Protein AF-A0A3R8RU30-F1 (afdb_monomer)

Sequence (161 aa):
MGALPSLAQQGRDREASTALEEALNELEADPVGEAPGRFGFDAAELALHQAEADLALGRNEQARSRAEVSAAACTIGTPGWAAATLALALAEASTQPSDAAQRGLDVLDRVPPSRLRSTARARLGRLDVLLAARPADHVADLRERLRVLPPPVDTHGVAST

Mean predicted aligned error: 10.09 Å

Foldseek 3Di:
DCCLVVCLVVVVLVVSVVVLVVVVVVQVPPPCNDDPPDPDPDLLVVLLVQLVSCLSSVVLVSSLVSLVVSLVSDDPLDQSNLSSLLSNLSSCCVPPVQSSLVSLVSNPVSHPLQRQDPNSLVSLVSSLVSCVVPDDPNSVVSVVCNVPRFAHQDPVRHHDD

pLDDT: mean 81.6, std 19.53, range [37.19, 98.75]

Radius of gyration: 16.72 Å; Cα contacts (8 Å, |Δi|>4): 193; chains: 1; bounding box: 39×42×40 Å

Secondary structure (DSSP, 8-state):
--SHHHHHTTT-HHHHHHHHHHHHHHHHT-TTTT-TTSS---HHHHHHHHHHHHHHTT-HHHHHHHHHHHHHHSPTTSHHHHHHHHHHHHHHTTT-HHHHHHHHHHHHHHS-TTT--HHHHHHHHHHHHHHTT---TTHHHHHHHHHTPPPPB-TTS-B--

Nearest PDB structures (foldseek):
  5l0y-assembly1_A  TM=6.164E-01  e=1.339E-01  Thermochaetoides thermophila DSM 1495
  5l0y-assembly5_E  TM=5.682E-01  e=2.748E-01  Thermochaetoides thermophila DSM 1495
  5dbk-assembly1_B  TM=5.909E-01  e=8.678E-01  Bacillus thuringiensis Bt407
  5a7d-assembly2_E  TM=4.009E-01  e=1.781E+00  Drosophila melanogaster
  4xdn-assembly1_A  TM=5.116E-01  e=9.082E+00  Saccharomyces cerevisiae

Structure (mmCIF, N/CA/C/O backbone):
data_AF-A0A3R8RU30-F1
#
_entry.id   AF-A0A3R8RU30-F1
#
loop_
_atom_site.group_PDB
_atom_site.id
_atom_site.type_symbol
_atom_site.label_atom_id
_atom_site.label_alt_id
_atom_site.label_comp_id
_atom_site.label_asym_id
_atom_site.label_entity_id
_atom_site.label_seq_id
_atom_site.pdbx_PDB_ins_code
_atom_site.Cartn_x
_atom_site.Cartn_y
_atom_site.Cartn_z
_atom_site.occupancy
_atom_site.B_iso_or_equiv
_atom_site.auth_seq_id
_atom_site.auth_comp_id
_atom_site.auth_asym_id
_atom_site.auth_atom_id
_atom_site.pdbx_PDB_model_num
ATOM 1 N N . MET A 1 1 ? 22.478 -0.374 1.779 1.00 37.19 1 MET A N 1
ATOM 2 C CA . MET A 1 1 ? 21.656 -1.090 2.784 1.00 37.19 1 MET A CA 1
ATOM 3 C C . MET A 1 1 ? 21.720 -0.277 4.073 1.00 37.19 1 MET A C 1
ATOM 5 O O . MET A 1 1 ? 22.595 -0.511 4.883 1.00 37.19 1 MET A O 1
ATOM 9 N N . GLY A 1 2 ? 21.031 0.850 4.217 1.00 46.53 2 GLY A N 1
ATOM 10 C CA . GLY A 1 2 ? 19.577 1.020 4.210 1.00 46.53 2 GLY A CA 1
ATOM 11 C C . GLY A 1 2 ? 19.229 1.666 5.557 1.00 46.53 2 GLY A C 1
ATOM 12 O O . GLY A 1 2 ? 18.762 0.982 6.456 1.00 46.53 2 GLY A O 1
ATOM 13 N N . ALA A 1 3 ? 19.599 2.939 5.740 1.00 52.16 3 ALA A N 1
ATOM 14 C CA . ALA A 1 3 ? 19.542 3.629 7.036 1.00 52.16 3 ALA A CA 1
ATOM 15 C C . ALA A 1 3 ? 18.121 4.080 7.423 1.00 52.16 3 ALA A C 1
ATOM 17 O O . ALA A 1 3 ? 17.813 4.233 8.602 1.00 52.16 3 ALA A O 1
ATOM 18 N N . LEU A 1 4 ? 17.235 4.234 6.437 1.00 45.62 4 LEU A N 1
ATOM 19 C CA . LEU A 1 4 ? 15.884 4.768 6.621 1.00 45.62 4 LEU A CA 1
ATOM 20 C C . LEU A 1 4 ? 14.999 3.941 7.577 1.00 45.62 4 LEU A C 1
ATOM 22 O O . LEU A 1 4 ? 14.434 4.539 8.494 1.00 45.62 4 LEU A O 1
ATOM 26 N N . PRO A 1 5 ? 14.921 2.595 7.482 1.00 52.78 5 PRO A N 1
ATOM 27 C CA . PRO A 1 5 ? 14.130 1.806 8.431 1.00 52.78 5 PRO A CA 1
ATOM 28 C C . PRO A 1 5 ? 14.655 1.913 9.870 1.00 52.78 5 PRO A C 1
ATOM 30 O O . PRO A 1 5 ? 13.875 1.923 10.820 1.00 52.78 5 PRO A O 1
ATOM 33 N N . SER A 1 6 ? 15.979 2.026 10.033 1.00 47.47 6 SER A N 1
ATOM 34 C CA . SER A 1 6 ? 16.633 2.087 11.343 1.00 47.47 6 SER A CA 1
ATOM 35 C C . SER A 1 6 ? 16.508 3.459 12.009 1.00 47.47 6 SER A C 1
ATOM 37 O O . SER A 1 6 ? 16.507 3.529 13.234 1.00 47.47 6 SER A O 1
ATOM 39 N N . LEU A 1 7 ? 16.407 4.541 11.232 1.00 51.78 7 LEU A N 1
ATOM 40 C CA . LEU A 1 7 ? 16.235 5.903 11.748 1.00 51.78 7 LEU A CA 1
ATOM 41 C C . LEU A 1 7 ? 14.771 6.200 12.104 1.00 51.78 7 LEU A C 1
ATOM 43 O O . LEU A 1 7 ? 14.514 6.819 13.137 1.00 51.78 7 LEU A O 1
ATOM 47 N N . ALA A 1 8 ? 13.818 5.678 11.324 1.00 50.53 8 ALA A N 1
ATOM 48 C CA . ALA A 1 8 ? 12.389 5.764 11.638 1.00 50.53 8 ALA A CA 1
ATOM 49 C C . ALA A 1 8 ? 12.024 4.990 12.923 1.00 50.53 8 ALA A C 1
ATOM 51 O O . ALA A 1 8 ? 11.209 5.450 13.716 1.00 50.53 8 ALA A O 1
ATOM 52 N N . GLN A 1 9 ? 12.683 3.856 13.204 1.00 52.56 9 GLN A N 1
ATOM 53 C CA . GLN A 1 9 ? 12.515 3.139 14.480 1.00 52.56 9 GLN A CA 1
ATOM 54 C C . GLN A 1 9 ? 13.072 3.889 15.706 1.00 52.56 9 GLN A C 1
ATOM 56 O O . GLN A 1 9 ? 12.713 3.548 16.830 1.00 52.56 9 GLN A O 1
ATOM 61 N N . GLN A 1 10 ? 13.935 4.896 15.516 1.00 53.44 10 GLN A N 1
ATOM 62 C CA . GLN A 1 10 ? 14.605 5.634 16.598 1.00 53.44 10 GLN A CA 1
ATOM 63 C C . GLN A 1 10 ? 13.938 6.977 16.950 1.00 53.44 10 GLN A C 1
ATOM 65 O O . GLN A 1 10 ? 14.478 7.715 17.773 1.00 53.44 10 GLN A O 1
ATOM 70 N N . GLY A 1 11 ? 12.798 7.327 16.340 1.00 51.44 11 GLY A N 1
ATOM 71 C CA . GLY A 1 11 ? 12.130 8.619 16.568 1.00 51.44 11 GLY A CA 1
ATOM 72 C C . GLY A 1 11 ? 12.921 9.823 16.039 1.00 51.44 11 GLY A C 1
ATOM 73 O O . GLY A 1 11 ? 12.746 10.948 16.506 1.00 51.44 11 GLY A O 1
ATOM 74 N N . ARG A 1 12 ? 13.828 9.592 15.078 1.00 54.66 12 ARG A N 1
ATOM 75 C CA . ARG A 1 12 ? 14.656 10.621 14.423 1.00 54.66 12 ARG A CA 1
ATOM 76 C C . ARG A 1 12 ? 14.013 11.066 13.111 1.00 54.66 12 ARG A C 1
ATOM 78 O O . ARG A 1 12 ? 14.671 11.138 12.076 1.00 54.66 12 ARG A O 1
ATOM 85 N N . ASP A 1 13 ? 12.722 11.376 13.159 1.00 56.09 13 ASP A N 1
ATOM 86 C CA . ASP A 1 13 ? 11.879 11.660 11.987 1.00 56.09 13 ASP A CA 1
ATOM 87 C C . ASP A 1 13 ? 12.447 12.784 11.114 1.00 56.09 13 ASP A C 1
ATOM 89 O O . ASP A 1 13 ? 12.368 12.741 9.887 1.00 56.09 13 ASP A O 1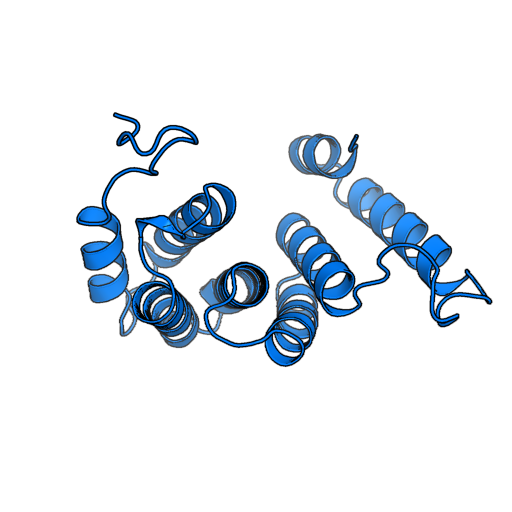
ATOM 93 N N . ARG A 1 14 ? 13.083 13.777 11.747 1.00 52.91 14 ARG A N 1
ATOM 94 C CA . ARG A 1 14 ? 13.719 14.905 11.060 1.00 52.91 14 ARG A CA 1
ATOM 95 C C . ARG A 1 14 ? 14.952 14.472 10.256 1.00 52.91 14 ARG A C 1
ATOM 97 O O . ARG A 1 14 ? 15.159 14.968 9.163 1.00 52.91 14 ARG A O 1
ATOM 104 N N . GLU A 1 1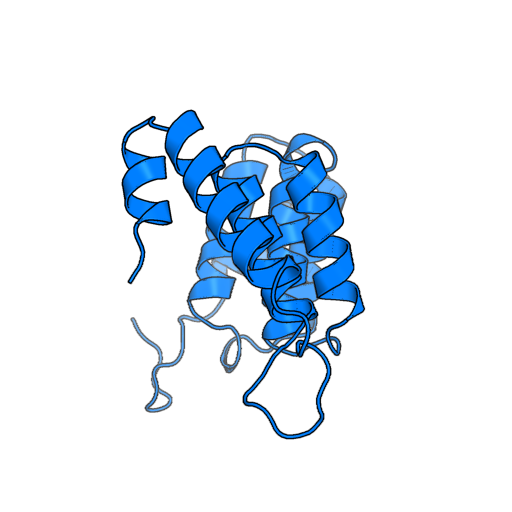5 ? 15.714 13.500 10.744 1.00 53.09 15 GLU A N 1
ATOM 105 C CA . GLU A 1 15 ? 16.910 12.989 10.061 1.00 53.09 15 GLU A CA 1
ATOM 106 C C . GLU A 1 15 ? 16.571 11.943 9.001 1.00 53.09 15 GLU A C 1
ATOM 108 O O . GLU A 1 15 ? 17.206 11.902 7.954 1.00 53.09 15 GLU A O 1
ATOM 113 N N . ALA A 1 16 ? 15.526 11.143 9.229 1.00 54.50 16 ALA A N 1
ATOM 114 C CA . ALA A 1 16 ? 14.945 10.298 8.190 1.00 54.50 16 ALA A CA 1
ATOM 115 C C . ALA A 1 16 ? 14.356 11.146 7.046 1.00 54.50 16 ALA A C 1
ATOM 117 O O . ALA A 1 16 ? 14.504 10.782 5.884 1.00 54.50 16 ALA A O 1
ATOM 118 N N . SER A 1 17 ? 13.757 12.301 7.366 1.00 58.41 17 SER A N 1
ATOM 119 C CA . SER A 1 17 ? 13.293 13.278 6.372 1.00 58.41 17 SER A CA 1
ATOM 120 C C . SER A 1 17 ? 14.452 13.885 5.580 1.00 58.41 17 SER A C 1
ATOM 122 O O . SER A 1 17 ? 14.393 13.896 4.358 1.00 58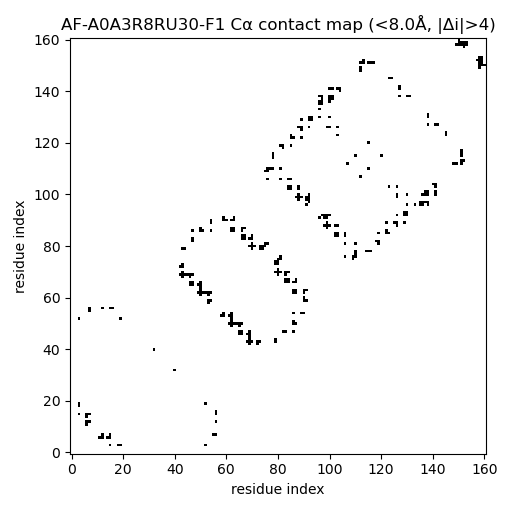.41 17 SER A O 1
ATOM 124 N N . THR A 1 18 ? 15.520 14.334 6.250 1.00 62.44 18 THR A N 1
ATOM 125 C CA . THR A 1 18 ? 16.706 14.896 5.581 1.00 62.44 18 THR A CA 1
ATOM 126 C C . THR A 1 18 ? 17.413 13.860 4.710 1.00 62.44 18 THR A C 1
ATOM 128 O O . THR A 1 18 ? 17.710 14.150 3.561 1.00 62.44 18 THR A O 1
ATOM 131 N N . ALA A 1 19 ? 17.605 12.632 5.198 1.00 59.44 19 ALA A N 1
ATOM 132 C CA . ALA A 1 19 ? 18.222 11.562 4.413 1.00 59.44 19 ALA A CA 1
ATOM 133 C C . ALA A 1 19 ? 17.369 11.154 3.199 1.00 59.44 19 ALA A C 1
ATOM 135 O O . ALA A 1 19 ? 17.909 10.772 2.162 1.00 59.44 19 ALA A O 1
ATOM 136 N N . LEU A 1 20 ? 16.039 11.225 3.319 1.00 61.84 20 LEU A N 1
ATOM 137 C CA . LEU A 1 20 ? 15.134 11.026 2.191 1.00 61.84 20 LEU A CA 1
ATOM 138 C C . LEU A 1 20 ? 15.252 12.177 1.185 1.00 61.84 20 LEU A C 1
ATOM 140 O O . LEU A 1 20 ? 15.408 11.920 -0.001 1.00 61.84 20 LEU A O 1
ATOM 144 N N . GLU A 1 21 ? 15.209 13.428 1.642 1.00 63.75 21 GLU A N 1
ATOM 145 C CA . GLU A 1 21 ? 15.340 14.611 0.782 1.00 63.75 21 GLU A CA 1
ATOM 146 C C . GLU A 1 21 ? 16.692 14.652 0.061 1.00 63.75 21 GLU A C 1
ATOM 148 O O . GLU A 1 21 ? 16.726 14.919 -1.135 1.00 63.75 21 GLU A O 1
ATOM 153 N N . GLU A 1 22 ? 17.795 14.326 0.734 1.00 61.22 22 GLU A N 1
ATOM 154 C CA . GLU A 1 22 ? 19.124 14.226 0.119 1.00 61.22 22 GLU A CA 1
ATOM 155 C C . GLU A 1 22 ? 19.166 13.134 -0.955 1.00 61.22 22 GLU A C 1
ATOM 157 O O . GLU A 1 22 ? 19.566 13.407 -2.083 1.00 61.22 22 GLU A O 1
ATOM 162 N N . ALA A 1 23 ? 18.666 11.930 -0.657 1.00 58.19 23 ALA A N 1
ATOM 163 C CA . ALA A 1 23 ? 18.633 10.835 -1.626 1.00 58.19 23 ALA A CA 1
ATOM 164 C C . ALA A 1 23 ? 17.746 11.140 -2.848 1.00 58.19 23 ALA A C 1
ATOM 166 O O . ALA A 1 23 ? 18.054 10.711 -3.960 1.00 58.19 23 ALA A O 1
ATOM 167 N N . LEU A 1 24 ? 16.646 11.876 -2.658 1.00 62.34 24 LEU A N 1
ATOM 168 C CA . LEU A 1 24 ? 15.767 12.296 -3.750 1.00 62.34 24 LEU A CA 1
ATOM 169 C C . LEU A 1 24 ? 16.375 13.431 -4.578 1.00 62.34 24 LEU A C 1
ATOM 171 O O . LEU A 1 24 ? 16.311 13.373 -5.803 1.00 62.34 24 LEU A O 1
ATOM 175 N N . ASN A 1 25 ? 17.012 14.411 -3.934 1.00 58.28 25 ASN A N 1
ATOM 176 C CA . ASN A 1 25 ? 17.705 15.502 -4.618 1.00 58.28 25 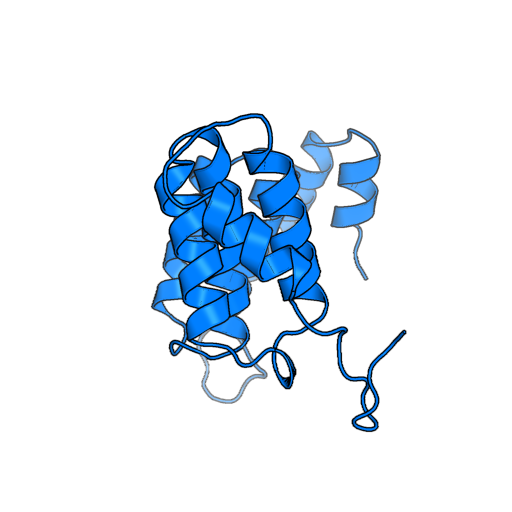ASN A CA 1
ATOM 177 C C . ASN A 1 25 ? 18.901 14.992 -5.431 1.00 58.28 25 ASN A C 1
ATOM 179 O O . ASN A 1 25 ? 19.116 15.459 -6.544 1.00 58.28 25 ASN A O 1
ATOM 183 N N . GLU A 1 26 ? 19.663 14.020 -4.921 1.00 56.06 26 GLU A N 1
ATOM 184 C CA . GLU A 1 26 ? 20.755 13.386 -5.675 1.00 56.06 26 GLU A CA 1
ATOM 185 C C . GLU A 1 26 ? 20.248 12.646 -6.920 1.00 56.06 26 GLU A C 1
ATOM 187 O O . GLU A 1 26 ? 20.930 12.624 -7.944 1.00 56.06 26 GLU A O 1
ATOM 192 N N . LEU A 1 27 ? 19.042 12.078 -6.853 1.00 53.78 27 LEU A N 1
ATOM 193 C CA . LEU A 1 27 ? 18.418 11.378 -7.972 1.00 53.78 27 LEU A CA 1
ATOM 194 C C . LEU A 1 27 ? 17.804 12.339 -9.004 1.00 53.78 27 LEU A C 1
ATOM 196 O O . LEU A 1 27 ? 17.932 12.098 -10.201 1.00 53.78 27 LEU A O 1
ATOM 200 N N . GLU A 1 28 ? 17.174 13.433 -8.562 1.00 55.28 28 GLU A N 1
ATOM 201 C CA . GLU A 1 28 ? 16.665 14.504 -9.439 1.00 55.28 28 GLU A CA 1
ATOM 202 C C . GLU A 1 28 ? 17.798 15.319 -10.088 1.00 55.28 28 GLU A C 1
ATOM 204 O O . GLU A 1 28 ? 17.631 15.842 -11.190 1.00 55.28 28 GLU A O 1
ATOM 209 N N . ALA A 1 29 ? 18.958 15.417 -9.432 1.00 50.25 29 ALA A N 1
ATOM 210 C CA . ALA A 1 29 ? 20.117 16.155 -9.926 1.00 50.25 29 ALA A CA 1
ATOM 211 C C . ALA A 1 29 ? 21.004 15.369 -10.915 1.00 50.25 29 ALA A C 1
ATOM 213 O O . ALA A 1 29 ? 21.962 15.962 -11.414 1.00 50.25 29 ALA A O 1
ATOM 214 N N . ASP A 1 30 ? 20.721 14.090 -11.225 1.00 46.31 30 ASP A N 1
ATOM 215 C CA . ASP A 1 30 ? 21.419 13.339 -12.289 1.00 46.31 30 ASP A CA 1
ATOM 216 C C . ASP A 1 30 ? 20.957 13.848 -13.677 1.00 46.31 30 ASP A C 1
ATOM 218 O O . ASP A 1 30 ? 19.873 13.483 -14.145 1.00 46.31 30 ASP A O 1
ATOM 222 N N . PRO A 1 31 ? 21.759 14.668 -14.397 1.00 46.38 31 PRO A N 1
ATOM 223 C CA . PRO A 1 31 ? 21.338 15.325 -15.638 1.00 46.38 31 PRO A CA 1
ATOM 224 C C . PRO A 1 31 ? 21.235 14.365 -16.838 1.00 46.38 31 PRO A C 1
ATOM 226 O O . PRO A 1 31 ? 20.939 14.798 -17.951 1.00 46.38 31 PRO A O 1
ATOM 229 N N . VAL A 1 32 ? 21.538 13.074 -16.643 1.00 49.44 32 VAL A N 1
ATOM 230 C CA . VAL A 1 32 ? 21.604 12.029 -17.683 1.00 49.44 32 VAL A CA 1
ATOM 231 C C . VAL A 1 32 ? 20.464 10.998 -17.521 1.00 49.44 32 VAL A C 1
ATOM 233 O O . VAL A 1 32 ? 20.453 9.964 -18.190 1.00 49.44 32 VAL A O 1
ATOM 236 N N . GLY A 1 33 ? 19.484 11.275 -16.650 1.00 47.34 33 GLY A N 1
ATOM 237 C CA . GLY A 1 33 ? 18.460 10.343 -16.146 1.00 47.34 33 GLY A CA 1
ATOM 238 C C . GLY A 1 33 ? 17.512 9.666 -17.153 1.00 47.34 33 GLY A C 1
ATOM 239 O O . GLY A 1 33 ? 16.762 8.781 -16.756 1.00 47.34 33 GLY A O 1
ATOM 240 N N . GLU A 1 34 ? 17.560 10.004 -18.446 1.00 48.84 34 GL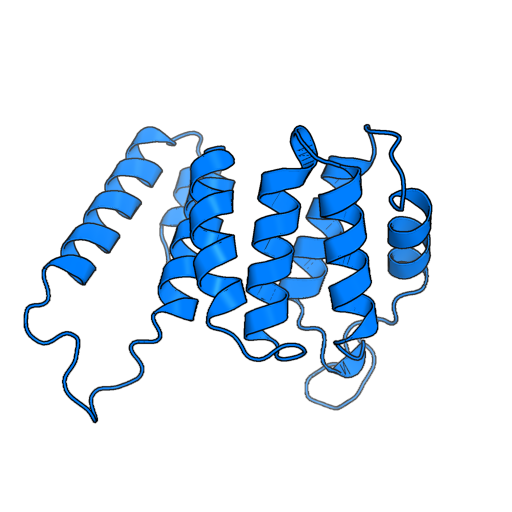U A N 1
ATOM 241 C CA . GLU A 1 34 ? 16.638 9.489 -19.479 1.00 48.84 34 GLU A CA 1
ATOM 242 C C . GLU A 1 34 ? 17.336 8.825 -20.687 1.00 48.84 34 GLU A C 1
ATOM 244 O O . GLU A 1 34 ? 16.733 8.647 -21.745 1.00 48.84 34 GLU A O 1
ATOM 249 N N . ALA A 1 35 ? 18.617 8.449 -20.591 1.00 40.59 35 ALA A N 1
ATOM 250 C CA . ALA A 1 35 ? 19.297 7.776 -21.704 1.00 40.59 35 ALA A CA 1
ATOM 251 C C . ALA A 1 35 ? 18.856 6.294 -21.840 1.00 40.59 35 ALA A C 1
ATOM 253 O O . ALA A 1 35 ? 19.078 5.505 -20.913 1.00 40.59 35 ALA A O 1
ATOM 254 N N . PRO A 1 36 ? 18.300 5.855 -22.991 1.00 41.34 36 PRO A N 1
ATOM 255 C CA . PRO A 1 36 ? 17.942 4.454 -23.208 1.00 41.34 36 PRO A CA 1
ATOM 256 C C . PRO A 1 36 ? 19.174 3.544 -23.092 1.00 41.34 36 PRO A C 1
ATOM 258 O O . PRO A 1 36 ? 20.173 3.757 -23.777 1.00 41.34 36 PRO A O 1
ATOM 261 N N . GLY A 1 37 ? 19.104 2.509 -22.248 1.00 46.59 37 GLY A N 1
ATOM 262 C CA . GLY A 1 37 ? 20.167 1.502 -22.105 1.00 46.59 37 GLY A CA 1
ATOM 263 C C . GLY A 1 37 ? 21.044 1.611 -20.851 1.00 46.59 37 GLY A C 1
ATOM 264 O O . GLY A 1 37 ? 21.927 0.771 -20.673 1.00 46.59 37 GLY A O 1
ATOM 265 N N . ARG A 1 38 ? 20.799 2.568 -19.944 1.00 50.03 38 ARG A N 1
ATOM 266 C CA . ARG A 1 38 ? 21.319 2.501 -18.564 1.00 50.03 38 ARG A CA 1
ATOM 267 C C . ARG A 1 38 ? 20.388 1.611 -17.730 1.00 50.03 38 ARG A C 1
ATOM 269 O O . ARG A 1 38 ? 19.183 1.600 -17.960 1.00 50.03 38 ARG A O 1
ATOM 276 N N . PHE A 1 39 ? 20.930 0.831 -16.799 1.00 48.75 39 PHE A N 1
ATOM 277 C CA . PHE A 1 39 ? 20.137 -0.019 -15.904 1.00 48.75 39 PHE A CA 1
ATOM 278 C C . PHE A 1 39 ? 18.962 0.754 -15.266 1.00 48.75 39 PHE A C 1
ATOM 280 O O . PHE A 1 39 ? 19.189 1.652 -14.467 1.00 48.75 39 PHE A O 1
ATOM 287 N N . GLY A 1 40 ? 17.730 0.364 -15.611 1.00 52.41 40 GLY A N 1
ATOM 288 C CA . GLY A 1 40 ? 16.576 0.307 -14.707 1.00 52.41 40 GLY A CA 1
ATOM 289 C C . GLY A 1 40 ? 16.164 1.561 -13.931 1.00 52.41 40 GLY A C 1
ATOM 290 O O . GLY A 1 40 ? 15.800 1.411 -12.771 1.00 52.41 40 GLY A O 1
ATOM 291 N N . PHE A 1 41 ? 16.174 2.765 -14.516 1.00 55.88 41 PHE A N 1
ATOM 292 C CA . PHE A 1 41 ? 15.388 3.853 -13.919 1.00 55.88 41 PHE A CA 1
ATOM 293 C C . PHE A 1 41 ? 13.901 3.598 -14.197 1.00 55.88 41 PHE A C 1
ATOM 295 O O . PHE A 1 41 ? 13.423 3.801 -15.313 1.00 55.88 41 PHE A O 1
ATOM 302 N N . ASP A 1 42 ? 13.189 3.099 -13.190 1.00 78.50 42 ASP A N 1
ATOM 303 C CA . ASP A 1 42 ? 11.741 2.919 -13.218 1.00 78.50 42 ASP A CA 1
ATOM 304 C C . ASP A 1 42 ? 11.087 4.024 -12.375 1.00 78.50 42 ASP A C 1
ATOM 306 O O . ASP A 1 42 ? 11.126 4.011 -11.143 1.00 78.50 42 ASP A O 1
ATOM 310 N N . ALA A 1 43 ? 10.481 5.007 -13.048 1.00 81.31 43 ALA A N 1
ATOM 311 C CA . ALA A 1 43 ? 9.785 6.110 -12.388 1.00 81.31 43 ALA A CA 1
ATOM 312 C C . ALA A 1 43 ? 8.649 5.620 -11.470 1.00 81.31 43 ALA A C 1
ATOM 314 O O . ALA A 1 43 ? 8.358 6.259 -10.455 1.00 81.31 43 ALA A O 1
ATOM 315 N N . ALA A 1 44 ? 8.032 4.474 -11.784 1.00 86.12 44 ALA A N 1
ATOM 316 C CA . ALA A 1 44 ? 7.025 3.866 -10.924 1.00 86.12 44 ALA A CA 1
ATOM 317 C C . ALA A 1 44 ? 7.653 3.325 -9.631 1.00 86.12 44 ALA A C 1
ATOM 319 O O . ALA A 1 44 ? 7.070 3.485 -8.556 1.00 86.12 44 ALA A O 1
ATOM 320 N N . GLU A 1 45 ? 8.842 2.727 -9.719 1.00 86.69 45 GLU A N 1
ATOM 321 C CA . GLU A 1 45 ? 9.598 2.227 -8.566 1.00 86.69 45 GLU A CA 1
ATOM 322 C C . GLU A 1 45 ? 10.086 3.373 -7.673 1.00 86.69 45 GLU A C 1
ATOM 324 O O . GLU A 1 45 ? 9.914 3.319 -6.452 1.00 86.69 45 GLU A O 1
ATOM 329 N N . LEU A 1 46 ? 10.595 4.460 -8.262 1.00 87.44 46 LEU A N 1
ATOM 330 C CA . LEU A 1 46 ? 10.951 5.663 -7.507 1.00 87.44 46 LEU A CA 1
ATOM 331 C C . LEU A 1 46 ? 9.743 6.236 -6.754 1.00 87.44 46 LEU A C 1
ATOM 333 O O . LEU A 1 46 ? 9.819 6.477 -5.547 1.00 87.44 46 LEU A O 1
ATOM 337 N N . ALA A 1 47 ? 8.619 6.430 -7.448 1.00 93.06 47 ALA A N 1
ATOM 338 C CA . ALA A 1 47 ? 7.404 6.965 -6.842 1.00 93.06 47 ALA A CA 1
ATOM 339 C C . ALA A 1 47 ? 6.879 6.057 -5.713 1.00 93.06 47 ALA A C 1
ATOM 341 O O . ALA A 1 47 ? 6.423 6.554 -4.682 1.00 93.06 47 ALA A O 1
ATOM 342 N N . LEU A 1 48 ? 7.003 4.732 -5.855 1.00 92.38 48 LEU A N 1
ATOM 343 C CA . LEU A 1 48 ? 6.685 3.791 -4.781 1.00 92.38 48 LEU A CA 1
ATOM 344 C C . LEU A 1 48 ? 7.589 4.012 -3.563 1.00 92.38 48 LEU A C 1
ATOM 346 O O . LEU A 1 48 ? 7.086 4.139 -2.450 1.00 92.38 48 LEU A O 1
ATOM 350 N N . HIS A 1 49 ? 8.906 4.090 -3.753 1.00 89.31 49 HIS A N 1
ATOM 351 C CA . HIS A 1 49 ? 9.841 4.296 -2.645 1.00 89.31 49 HIS A CA 1
ATOM 352 C C . HIS A 1 49 ? 9.615 5.621 -1.915 1.00 89.31 49 HIS A C 1
ATOM 354 O O . HIS A 1 49 ? 9.660 5.653 -0.683 1.00 89.31 49 HIS A O 1
ATOM 360 N N . GLN A 1 50 ? 9.305 6.689 -2.652 1.00 93.12 50 GLN A N 1
ATOM 361 C CA . GLN A 1 50 ? 8.890 7.965 -2.070 1.00 93.12 50 GLN A CA 1
ATOM 362 C C . GLN A 1 50 ? 7.636 7.797 -1.207 1.00 93.12 50 GLN A C 1
ATOM 364 O O . GLN A 1 50 ? 7.634 8.202 -0.045 1.00 93.12 50 GLN A O 1
ATOM 369 N N . ALA A 1 51 ? 6.605 7.124 -1.732 1.00 95.38 51 ALA A N 1
ATOM 370 C CA . ALA A 1 51 ? 5.370 6.887 -0.993 1.00 95.38 51 ALA A CA 1
ATOM 371 C C . ALA A 1 51 ? 5.601 6.106 0.309 1.00 95.38 51 ALA A C 1
ATOM 373 O O . ALA A 1 51 ? 5.028 6.424 1.349 1.00 95.38 51 ALA A O 1
ATOM 374 N N . GLU A 1 52 ? 6.454 5.083 0.275 1.00 92.75 52 GLU A N 1
ATOM 375 C CA . GLU A 1 52 ? 6.767 4.275 1.454 1.00 92.75 52 GLU A CA 1
ATOM 376 C C . GLU A 1 52 ? 7.551 5.040 2.514 1.00 92.75 52 GLU A C 1
ATOM 378 O O . GLU A 1 52 ? 7.316 4.849 3.711 1.00 92.75 52 GLU A O 1
ATOM 383 N N . ALA A 1 53 ? 8.453 5.918 2.086 1.00 90.62 53 ALA A N 1
ATOM 384 C CA . ALA A 1 53 ? 9.184 6.783 2.992 1.00 90.62 53 ALA A CA 1
ATOM 385 C C . ALA A 1 53 ? 8.252 7.821 3.638 1.00 90.62 53 ALA A C 1
ATOM 387 O O . ALA A 1 53 ? 8.267 7.980 4.858 1.00 90.62 53 ALA A O 1
ATOM 388 N N . ASP A 1 54 ? 7.355 8.434 2.863 1.00 93.06 54 ASP A N 1
ATOM 389 C CA . ASP A 1 54 ? 6.327 9.334 3.390 1.00 93.06 54 ASP A CA 1
ATOM 390 C C . ASP A 1 54 ? 5.380 8.614 4.373 1.00 93.06 54 ASP A C 1
ATOM 392 O O . ASP A 1 54 ? 5.075 9.149 5.442 1.00 93.06 54 ASP A O 1
ATOM 396 N N . LEU A 1 55 ? 4.988 7.361 4.098 1.00 93.94 55 LEU A N 1
ATOM 397 C CA . LEU A 1 55 ? 4.220 6.521 5.035 1.00 93.94 55 LEU A CA 1
ATOM 398 C C . LEU A 1 55 ? 4.972 6.210 6.332 1.00 93.94 55 LEU A C 1
ATOM 400 O O . LEU A 1 55 ? 4.336 6.004 7.370 1.00 93.94 55 LEU A O 1
ATOM 404 N N . ALA A 1 56 ? 6.298 6.088 6.278 1.00 90.50 56 ALA A N 1
ATOM 405 C CA . ALA A 1 56 ? 7.125 5.880 7.463 1.00 90.50 56 ALA A CA 1
ATOM 406 C C . ALA A 1 56 ? 7.234 7.162 8.305 1.00 90.50 56 ALA A C 1
ATOM 408 O O . ALA A 1 56 ? 7.299 7.079 9.527 1.00 90.50 56 ALA A O 1
ATOM 409 N N . LEU A 1 57 ? 7.183 8.330 7.658 1.00 90.19 57 LEU A N 1
ATOM 410 C CA . LEU A 1 57 ? 7.221 9.656 8.283 1.00 90.19 57 LEU A CA 1
ATOM 411 C C . LEU A 1 57 ? 5.833 10.191 8.694 1.00 90.19 57 LEU A C 1
ATOM 413 O O . LEU A 1 57 ? 5.730 11.309 9.192 1.00 90.19 57 LEU A O 1
ATOM 417 N N . GLY A 1 58 ? 4.754 9.436 8.457 1.00 92.62 58 GLY A N 1
ATOM 418 C CA . GLY A 1 58 ? 3.375 9.855 8.756 1.00 92.62 58 GLY A CA 1
ATOM 419 C C . GLY A 1 58 ? 2.794 10.903 7.794 1.00 92.62 58 GLY A C 1
ATOM 420 O O . GLY A 1 58 ? 1.741 11.481 8.067 1.00 92.62 58 GLY A O 1
ATOM 421 N N . ARG A 1 59 ? 3.450 11.143 6.656 1.00 95.69 59 ARG A N 1
ATOM 422 C CA . ARG A 1 59 ? 3.093 12.128 5.623 1.00 95.69 59 ARG A CA 1
ATOM 423 C C . ARG A 1 59 ? 2.052 11.565 4.647 1.00 95.69 59 ARG A C 1
ATOM 425 O O . ARG A 1 59 ? 2.306 11.421 3.454 1.00 95.69 59 ARG A O 1
ATOM 432 N N . ASN A 1 60 ? 0.870 11.218 5.159 1.00 96.06 60 ASN A N 1
ATOM 433 C CA . ASN A 1 60 ? -0.130 10.436 4.411 1.00 96.06 60 ASN A CA 1
ATOM 434 C C . ASN A 1 60 ? -0.569 11.080 3.081 1.00 96.06 60 ASN A C 1
ATOM 436 O O . ASN A 1 60 ? -0.711 10.371 2.093 1.00 96.06 60 ASN A O 1
ATOM 440 N N . GLU A 1 61 ? -0.735 12.403 3.015 1.00 97.06 61 GLU A N 1
ATOM 441 C CA . GLU A 1 61 ? -1.122 13.083 1.764 1.00 97.06 61 GLU A CA 1
ATOM 442 C C . GLU A 1 61 ? -0.019 13.018 0.693 1.00 97.06 61 GLU A C 1
ATOM 444 O O . GLU A 1 61 ? -0.298 12.779 -0.482 1.00 97.06 61 GLU A O 1
ATOM 449 N N . GLN A 1 62 ? 1.249 13.174 1.090 1.00 96.31 62 GLN A N 1
ATOM 450 C CA . GLN A 1 62 ? 2.381 13.044 0.166 1.00 96.31 62 GLN A CA 1
ATOM 451 C C . GLN A 1 62 ? 2.505 11.591 -0.304 1.00 96.31 62 GLN A C 1
ATOM 453 O O . GLN A 1 62 ? 2.566 11.333 -1.507 1.00 96.31 62 GLN A O 1
ATOM 458 N N . ALA A 1 63 ? 2.410 10.642 0.634 1.00 97.62 63 ALA A N 1
ATOM 459 C CA . ALA A 1 63 ? 2.402 9.220 0.328 1.00 97.62 63 ALA A CA 1
ATOM 460 C C . ALA A 1 63 ? 1.298 8.840 -0.663 1.00 97.62 63 ALA A C 1
ATOM 462 O O . ALA A 1 63 ? 1.557 8.103 -1.614 1.00 97.62 63 ALA A O 1
ATOM 463 N N . ARG A 1 64 ? 0.084 9.369 -0.467 1.00 98.38 64 ARG A N 1
ATOM 464 C CA . ARG A 1 64 ? -1.055 9.160 -1.364 1.00 98.38 64 ARG A CA 1
ATOM 465 C C . ARG A 1 64 ? -0.711 9.600 -2.784 1.00 98.38 64 ARG A C 1
ATOM 467 O O . ARG A 1 64 ? -0.785 8.788 -3.700 1.00 98.38 64 ARG A O 1
ATOM 474 N N . SER A 1 65 ? -0.278 10.849 -2.954 1.00 97.88 65 SER A N 1
ATOM 475 C CA . SER A 1 65 ? 0.041 11.403 -4.275 1.00 97.88 65 SER A CA 1
ATOM 476 C C . SER A 1 65 ? 1.126 10.594 -4.997 1.00 97.88 65 SER A C 1
ATOM 478 O O . SER A 1 65 ? 0.989 10.273 -6.178 1.00 97.88 65 SER A O 1
ATOM 480 N N . ARG A 1 66 ? 2.186 10.191 -4.285 1.00 97.38 66 ARG A N 1
ATOM 481 C CA . ARG A 1 66 ? 3.278 9.384 -4.854 1.00 97.38 66 ARG A CA 1
ATOM 482 C C . ARG A 1 66 ? 2.832 7.963 -5.208 1.00 97.38 66 ARG A C 1
ATOM 484 O O . ARG A 1 66 ? 3.176 7.455 -6.275 1.00 97.38 66 ARG A O 1
ATOM 491 N N . ALA A 1 67 ? 2.022 7.337 -4.356 1.00 97.88 67 ALA A N 1
ATOM 492 C CA . ALA A 1 67 ? 1.491 6.003 -4.608 1.00 97.88 67 ALA A CA 1
ATOM 493 C C . ALA A 1 67 ? 0.502 5.982 -5.785 1.00 97.88 67 ALA A C 1
ATOM 495 O O . ALA A 1 67 ? 0.517 5.028 -6.562 1.00 97.88 67 ALA A O 1
ATOM 496 N N . GLU A 1 68 ? -0.309 7.031 -5.964 1.00 98.06 6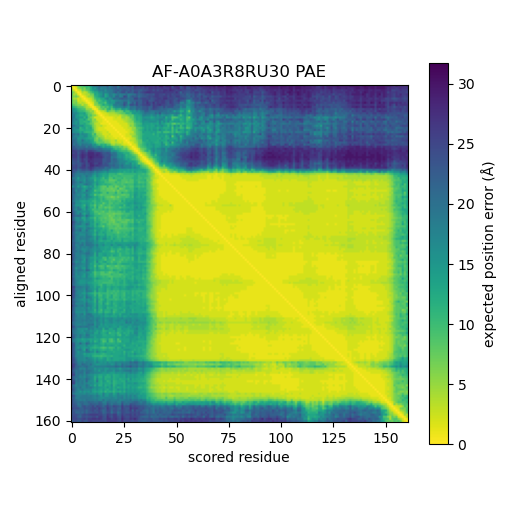8 GLU A N 1
ATOM 497 C CA . GLU A 1 68 ? -1.186 7.200 -7.134 1.00 98.06 68 GLU A CA 1
ATOM 498 C C . GLU A 1 68 ? -0.381 7.246 -8.438 1.00 98.06 68 GLU A C 1
ATOM 500 O O . GLU A 1 68 ? -0.694 6.508 -9.374 1.00 98.06 68 GLU A O 1
ATOM 505 N N . VAL A 1 69 ? 0.697 8.041 -8.480 1.00 96.75 69 VAL A N 1
ATOM 506 C CA . VAL A 1 69 ? 1.606 8.113 -9.639 1.00 96.75 69 VAL A CA 1
ATOM 507 C C . VAL A 1 69 ? 2.222 6.746 -9.941 1.00 96.75 69 VAL A C 1
ATOM 509 O O . VAL A 1 69 ? 2.184 6.286 -11.082 1.00 96.75 69 VAL A O 1
ATOM 512 N N . SER A 1 70 ? 2.742 6.064 -8.917 1.00 96.00 70 SER A N 1
ATOM 513 C CA . SER A 1 70 ? 3.336 4.732 -9.070 1.00 96.00 70 SER A CA 1
ATOM 514 C C . SER A 1 70 ? 2.324 3.701 -9.588 1.00 96.00 70 SER A C 1
ATOM 516 O O . SER A 1 70 ? 2.605 2.958 -10.531 1.00 96.00 70 SER A O 1
ATOM 518 N N . ALA A 1 71 ? 1.115 3.680 -9.019 1.00 96.62 71 ALA A N 1
ATOM 519 C CA . ALA A 1 71 ? 0.075 2.731 -9.399 1.00 96.62 71 ALA A CA 1
ATOM 520 C C . ALA A 1 71 ? -0.407 2.959 -10.838 1.00 96.62 71 ALA A C 1
ATOM 522 O O . ALA A 1 71 ? -0.609 1.984 -11.562 1.00 96.62 71 ALA A O 1
ATOM 523 N N . ALA A 1 72 ? -0.543 4.222 -11.259 1.00 95.94 72 ALA A N 1
ATOM 524 C CA . ALA A 1 72 ? -0.947 4.594 -12.614 1.00 95.94 72 ALA A CA 1
ATOM 525 C C . ALA A 1 72 ? 0.096 4.216 -13.680 1.00 95.94 72 ALA A C 1
ATOM 527 O O . ALA A 1 72 ? -0.270 3.918 -14.816 1.00 95.94 72 ALA A O 1
ATOM 528 N N . ALA A 1 73 ? 1.380 4.197 -13.317 1.00 92.12 73 ALA A N 1
ATOM 529 C CA . ALA A 1 73 ? 2.467 3.794 -14.207 1.00 92.12 73 ALA A CA 1
ATOM 530 C C . ALA A 1 73 ? 2.629 2.263 -14.322 1.00 92.12 73 ALA A C 1
ATOM 532 O O . ALA A 1 73 ? 3.276 1.772 -15.249 1.00 92.12 73 ALA A O 1
ATOM 533 N N . CYS A 1 74 ? 2.035 1.486 -13.411 1.00 90.94 74 CYS A N 1
ATOM 534 C CA . CYS A 1 74 ? 2.151 0.031 -13.406 1.00 90.94 74 CYS A CA 1
ATOM 535 C C . CYS A 1 74 ? 1.044 -0.658 -14.220 1.00 90.94 74 CYS A C 1
ATOM 537 O O . CYS A 1 74 ? -0.126 -0.283 -14.186 1.00 90.94 74 CYS A O 1
ATOM 539 N N . THR A 1 75 ? 1.376 -1.782 -14.865 1.00 92.88 75 THR A N 1
ATOM 540 C CA . THR A 1 75 ? 0.351 -2.671 -15.438 1.00 92.88 75 THR A CA 1
ATOM 541 C C . THR A 1 75 ? -0.437 -3.356 -14.321 1.00 92.88 75 THR A C 1
ATOM 543 O O . THR A 1 75 ? 0.148 -3.973 -13.426 1.00 92.88 75 THR A O 1
ATOM 546 N N . ILE A 1 76 ? -1.767 -3.294 -14.387 1.00 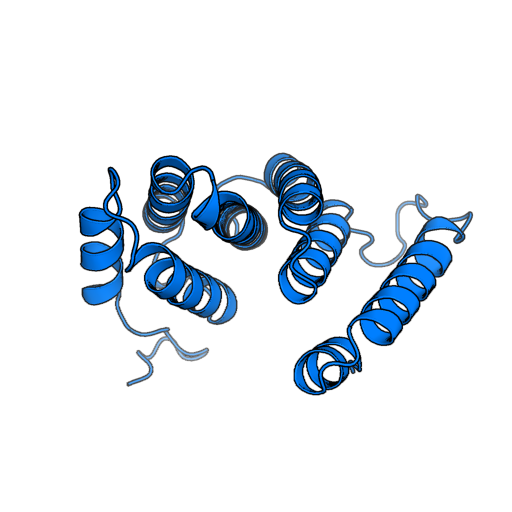95.44 76 ILE A N 1
ATOM 547 C CA . ILE A 1 76 ? -2.653 -3.884 -13.380 1.00 95.44 76 ILE A CA 1
ATOM 548 C C . ILE A 1 76 ? -2.411 -5.397 -13.224 1.00 95.44 76 ILE A C 1
ATOM 550 O O . ILE A 1 76 ? -2.181 -6.110 -14.198 1.00 95.44 76 ILE A O 1
ATOM 554 N N . GLY A 1 77 ? -2.468 -5.898 -11.985 1.00 90.88 77 GLY A N 1
ATOM 555 C CA . GLY A 1 77 ? -2.240 -7.311 -11.654 1.00 90.88 77 GLY A CA 1
ATOM 556 C C . GLY A 1 77 ? -0.762 -7.710 -11.611 1.00 90.88 77 GLY A C 1
ATOM 557 O O . GLY A 1 77 ? -0.433 -8.840 -11.244 1.00 90.88 77 GLY A O 1
ATOM 558 N N . THR A 1 78 ? 0.154 -6.793 -11.940 1.00 89.81 78 THR A N 1
ATOM 559 C CA . THR A 1 78 ? 1.584 -7.017 -11.721 1.00 89.81 78 THR A CA 1
ATOM 560 C C . THR A 1 78 ? 1.960 -6.805 -10.253 1.00 89.81 78 THR A C 1
ATOM 562 O O . THR A 1 78 ? 1.287 -6.075 -9.520 1.00 89.81 78 THR A O 1
ATOM 565 N N . PRO A 1 79 ? 3.075 -7.395 -9.794 1.00 88.00 79 PRO A N 1
ATOM 566 C CA . PRO A 1 79 ? 3.558 -7.156 -8.440 1.00 88.00 79 PRO A CA 1
ATOM 567 C C . PRO A 1 79 ? 3.907 -5.692 -8.122 1.00 88.00 79 PRO A C 1
ATOM 569 O O . PRO A 1 79 ? 3.763 -5.292 -6.969 1.00 88.00 79 PRO A O 1
ATOM 572 N N . GLY A 1 80 ? 4.359 -4.907 -9.111 1.00 89.94 80 GLY A N 1
ATOM 573 C CA . GLY A 1 80 ? 4.617 -3.469 -8.944 1.00 89.94 80 GLY A CA 1
ATOM 574 C C . GLY A 1 80 ? 3.322 -2.698 -8.694 1.00 89.94 80 GLY A C 1
ATOM 575 O O . GLY A 1 80 ? 3.203 -1.997 -7.692 1.00 89.94 80 GLY A O 1
ATOM 576 N N . TRP A 1 81 ? 2.296 -2.962 -9.513 1.00 96.06 81 TRP A N 1
ATOM 577 C CA . TRP A 1 81 ? 0.956 -2.401 -9.316 1.00 96.06 81 TRP A CA 1
ATOM 578 C C . TRP A 1 81 ? 0.373 -2.749 -7.943 1.00 96.06 81 TRP A C 1
ATOM 580 O O . TRP A 1 81 ? -0.184 -1.884 -7.270 1.00 96.06 81 TRP A O 1
ATOM 590 N N . ALA A 1 82 ? 0.530 -3.999 -7.497 1.00 97.31 82 ALA A N 1
ATOM 591 C CA . ALA A 1 82 ? 0.053 -4.428 -6.187 1.00 97.31 82 ALA A CA 1
ATOM 592 C C . ALA A 1 82 ? 0.755 -3.681 -5.045 1.00 97.31 82 ALA A C 1
ATOM 594 O O . ALA A 1 82 ? 0.105 -3.259 -4.093 1.00 97.31 82 ALA A O 1
ATOM 595 N N . ALA A 1 83 ? 2.075 -3.491 -5.134 1.00 95.81 83 ALA A N 1
ATOM 596 C CA . ALA A 1 83 ? 2.824 -2.749 -4.126 1.00 95.81 83 ALA A CA 1
ATOM 597 C C . ALA A 1 83 ? 2.377 -1.279 -4.052 1.00 95.81 83 ALA A C 1
ATOM 599 O O . ALA A 1 83 ? 2.085 -0.798 -2.958 1.00 95.81 83 ALA A O 1
ATOM 600 N N . ALA A 1 84 ? 2.243 -0.610 -5.200 1.00 97.50 84 ALA A N 1
ATOM 601 C CA . ALA A 1 84 ? 1.784 0.776 -5.287 1.00 97.50 84 ALA A CA 1
ATOM 602 C C . ALA A 1 84 ? 0.342 0.959 -4.800 1.00 97.50 84 ALA A C 1
ATOM 604 O O . ALA A 1 84 ? 0.065 1.830 -3.980 1.00 97.50 84 ALA A O 1
ATOM 605 N N . THR A 1 85 ? -0.567 0.078 -5.220 1.00 98.75 85 THR A N 1
ATOM 606 C CA . THR A 1 85 ? -1.978 0.115 -4.802 1.00 98.75 85 THR A CA 1
ATOM 607 C C . THR A 1 85 ? -2.129 -0.106 -3.296 1.00 98.75 85 THR A C 1
ATOM 609 O O . THR A 1 85 ? -2.951 0.545 -2.654 1.00 98.75 85 THR A O 1
ATOM 612 N N . LEU A 1 86 ? -1.311 -0.979 -2.698 1.00 98.69 86 LEU A N 1
ATOM 613 C CA . LEU A 1 86 ? -1.316 -1.189 -1.248 1.00 98.69 86 LEU A CA 1
ATOM 614 C C . LEU A 1 86 ? -0.656 -0.039 -0.476 1.00 98.69 86 LEU A C 1
ATOM 616 O O . LEU A 1 86 ? -1.102 0.264 0.627 1.00 98.69 86 LEU A O 1
ATOM 620 N N . ALA A 1 87 ? 0.369 0.618 -1.025 1.00 98.56 87 ALA A N 1
ATOM 621 C CA . ALA A 1 87 ? 0.911 1.846 -0.439 1.00 98.56 87 ALA A CA 1
ATOM 622 C C . ALA A 1 87 ? -0.143 2.968 -0.439 1.00 98.56 87 ALA A C 1
ATOM 624 O O . ALA A 1 87 ? -0.326 3.640 0.575 1.00 98.56 87 ALA A O 1
ATOM 625 N N . LEU A 1 88 ? -0.905 3.096 -1.529 1.00 98.75 88 LEU A N 1
ATOM 626 C CA . LEU A 1 88 ? -2.022 4.032 -1.625 1.00 98.75 88 LEU A CA 1
ATOM 627 C C . LEU A 1 88 ? -3.113 3.727 -0.590 1.00 98.75 88 LEU A C 1
ATOM 629 O O . LEU A 1 88 ? -3.523 4.615 0.153 1.00 98.75 88 LEU A O 1
ATOM 633 N N . ALA A 1 89 ? -3.510 2.458 -0.460 1.00 98.69 89 ALA A N 1
ATOM 634 C CA . ALA A 1 89 ? -4.476 2.035 0.553 1.00 98.69 89 ALA A CA 1
ATOM 635 C C . ALA A 1 89 ? -4.012 2.375 1.983 1.00 98.69 89 ALA A C 1
ATOM 637 O O . ALA A 1 89 ? -4.799 2.845 2.802 1.00 98.69 89 ALA A O 1
ATOM 638 N N . LEU A 1 90 ? -2.726 2.179 2.294 1.00 98.69 90 LEU A N 1
ATOM 639 C CA . LEU A 1 90 ? -2.161 2.542 3.598 1.00 98.69 90 LEU A CA 1
ATOM 640 C C . LEU A 1 90 ? -2.219 4.053 3.862 1.00 98.69 90 LEU A C 1
ATOM 642 O O . LEU A 1 90 ? -2.504 4.450 4.992 1.00 98.69 90 LEU A O 1
ATOM 646 N N . ALA A 1 91 ? -1.974 4.877 2.841 1.00 98.50 91 ALA A N 1
ATOM 647 C CA . ALA A 1 91 ? -2.033 6.334 2.948 1.00 98.50 91 ALA A CA 1
ATOM 648 C C . ALA A 1 91 ? -3.471 6.833 3.181 1.00 98.50 91 ALA A C 1
ATOM 650 O O . ALA A 1 91 ? -3.706 7.724 3.998 1.00 98.50 91 ALA A O 1
ATOM 651 N N . GLU A 1 92 ? -4.446 6.212 2.516 1.00 97.94 92 GLU A N 1
ATOM 652 C CA . GLU A 1 92 ? -5.866 6.565 2.601 1.00 97.94 92 GLU A CA 1
ATOM 653 C C . GLU A 1 92 ? -6.559 6.026 3.861 1.00 97.94 92 GLU A C 1
ATOM 655 O O . GLU A 1 92 ? -7.564 6.590 4.286 1.00 97.94 92 GLU A O 1
ATOM 660 N N . ALA A 1 93 ? -6.026 4.986 4.513 1.00 97.50 93 ALA A N 1
ATOM 661 C CA . ALA A 1 93 ? -6.717 4.236 5.572 1.00 97.50 93 ALA A CA 1
ATOM 662 C C . ALA A 1 93 ? -7.258 5.082 6.742 1.00 97.50 93 ALA A C 1
ATOM 664 O O . ALA A 1 93 ? -8.148 4.628 7.467 1.00 97.50 93 ALA A O 1
ATOM 665 N N . SER A 1 94 ? -6.703 6.276 6.980 1.00 95.06 94 SER A N 1
ATOM 666 C CA . SER A 1 94 ? -7.169 7.188 8.034 1.00 95.06 94 SER A CA 1
ATOM 667 C C . SER A 1 94 ? -8.294 8.127 7.625 1.00 95.06 94 SER A C 1
ATOM 669 O O . SER A 1 94 ? -9.130 8.442 8.471 1.00 95.06 94 SER A O 1
ATOM 671 N N . THR A 1 95 ? -8.340 8.540 6.362 1.00 96.25 95 THR A N 1
ATOM 672 C CA . THR A 1 95 ? -9.299 9.530 5.854 1.00 96.25 95 THR A CA 1
ATOM 673 C C . THR A 1 95 ? -10.391 8.896 4.997 1.00 96.25 95 THR A C 1
ATOM 675 O O . THR A 1 95 ? -11.518 9.378 4.998 1.00 96.25 95 THR A O 1
ATOM 678 N N . GLN A 1 96 ? -10.080 7.796 4.310 1.00 97.19 96 GLN A N 1
ATOM 679 C CA . GLN A 1 96 ? -10.952 7.058 3.392 1.00 97.19 96 GLN A CA 1
ATOM 680 C C . GLN A 1 96 ? -10.835 5.538 3.655 1.00 97.19 96 GLN A C 1
ATOM 682 O O . GLN A 1 96 ? -10.283 4.796 2.841 1.00 97.19 96 GLN A O 1
ATOM 687 N N . PRO A 1 97 ? -11.319 5.036 4.809 1.00 97.62 97 PRO A N 1
ATOM 688 C CA . PRO A 1 97 ? -11.174 3.625 5.175 1.00 97.62 97 PRO A CA 1
ATOM 689 C C . PRO A 1 97 ? -11.894 2.659 4.217 1.00 97.62 97 PRO A C 1
ATOM 691 O O . PRO A 1 97 ? -11.371 1.571 3.979 1.00 97.62 97 PRO A O 1
ATOM 694 N N . SER A 1 98 ? -13.037 3.049 3.634 1.00 98.00 98 SER A N 1
ATOM 695 C CA . SER A 1 98 ? -13.741 2.232 2.631 1.00 98.00 98 SER A CA 1
ATOM 696 C C . SER A 1 98 ? -12.915 2.064 1.351 1.00 98.00 98 SER A C 1
ATOM 698 O O . SER A 1 98 ? -12.731 0.942 0.885 1.00 98.00 98 SER A O 1
ATOM 700 N N . ASP A 1 99 ? -12.351 3.155 0.819 1.00 98.19 99 ASP A N 1
ATOM 701 C CA . ASP A 1 99 ? -11.530 3.114 -0.402 1.00 98.19 99 ASP A CA 1
ATOM 702 C C . ASP A 1 99 ? -10.250 2.306 -0.172 1.00 98.19 99 ASP A C 1
ATOM 704 O O . ASP A 1 99 ? -9.883 1.451 -0.982 1.00 98.19 99 ASP A O 1
ATOM 708 N N . ALA A 1 100 ? -9.614 2.503 0.985 1.00 98.25 100 ALA A N 1
ATOM 709 C CA . ALA A 1 100 ? -8.450 1.732 1.394 1.00 98.25 100 ALA A CA 1
ATOM 710 C C . ALA A 1 100 ? -8.755 0.223 1.461 1.00 98.25 100 ALA A C 1
ATOM 712 O O . ALA A 1 100 ? -7.984 -0.592 0.943 1.00 98.25 100 ALA A O 1
ATOM 713 N N . ALA A 1 101 ? -9.894 -0.161 2.049 1.00 98.56 101 ALA A N 1
ATOM 714 C CA . ALA A 1 101 ? -10.329 -1.554 2.096 1.00 98.56 101 ALA A CA 1
ATOM 715 C C . ALA A 1 101 ? -10.606 -2.114 0.691 1.00 98.56 101 ALA A C 1
ATOM 717 O O . ALA A 1 101 ? -10.124 -3.198 0.348 1.00 98.56 101 ALA A O 1
ATOM 718 N N . GLN A 1 102 ? -11.311 -1.353 -0.148 1.00 98.62 102 GLN A N 1
ATOM 719 C CA . GLN A 1 102 ? -11.633 -1.735 -1.522 1.00 98.62 102 GLN A CA 1
ATOM 720 C C . GLN A 1 102 ? -10.376 -1.946 -2.376 1.00 98.62 102 GLN A C 1
ATOM 722 O O . GLN A 1 102 ? -10.304 -2.911 -3.134 1.00 98.62 102 GLN A O 1
ATOM 727 N N . ARG A 1 103 ? -9.346 -1.108 -2.228 1.00 98.50 103 ARG A N 1
ATOM 728 C CA . ARG A 1 103 ? -8.052 -1.308 -2.908 1.00 98.50 103 ARG A CA 1
ATOM 729 C C . ARG A 1 103 ? -7.353 -2.588 -2.457 1.00 98.50 103 ARG A C 1
ATOM 731 O O . ARG A 1 103 ? -6.786 -3.299 -3.285 1.00 98.50 103 ARG A O 1
ATOM 738 N N . GLY A 1 104 ? -7.411 -2.904 -1.162 1.00 98.31 104 GLY A N 1
ATOM 739 C CA . GLY A 1 104 ? -6.914 -4.176 -0.633 1.00 98.31 104 GLY A CA 1
ATOM 740 C C . GLY A 1 104 ? -7.611 -5.378 -1.277 1.00 98.31 104 GLY A C 1
ATOM 741 O O . GLY A 1 104 ? -6.944 -6.329 -1.685 1.00 98.31 104 GLY A O 1
ATOM 742 N N . LEU A 1 105 ? -8.937 -5.307 -1.428 1.00 98.69 105 LEU A N 1
ATOM 743 C CA . LEU A 1 105 ? -9.732 -6.325 -2.121 1.00 98.69 105 LEU A CA 1
ATOM 744 C C . LEU A 1 105 ? -9.359 -6.444 -3.604 1.00 98.69 105 LEU A C 1
ATOM 746 O O . LEU A 1 105 ? -9.103 -7.554 -4.064 1.00 98.69 105 LEU A O 1
ATOM 750 N N . ASP A 1 106 ? -9.243 -5.325 -4.323 1.00 98.44 106 ASP A N 1
ATOM 751 C CA . ASP A 1 106 ? -8.903 -5.313 -5.754 1.00 98.44 106 ASP A CA 1
ATOM 752 C C . ASP A 1 106 ? -7.538 -5.973 -6.016 1.00 98.44 106 ASP A C 1
ATOM 754 O O . ASP A 1 106 ? -7.366 -6.737 -6.968 1.00 98.44 106 ASP A O 1
ATOM 758 N N . VAL A 1 107 ? -6.564 -5.771 -5.122 1.00 98.31 107 VAL A N 1
ATOM 759 C CA . VAL A 1 107 ? -5.276 -6.477 -5.201 1.00 98.31 107 VAL A CA 1
ATOM 760 C C . VAL A 1 107 ? -5.449 -7.985 -5.022 1.00 98.31 107 VAL A C 1
ATOM 762 O O . VAL A 1 107 ? -4.860 -8.752 -5.785 1.00 98.31 107 VAL A O 1
ATOM 765 N N . LEU A 1 108 ? -6.256 -8.422 -4.053 1.00 97.81 108 LEU A N 1
ATOM 766 C CA . LEU A 1 108 ? -6.526 -9.845 -3.826 1.00 97.81 108 LEU A CA 1
ATOM 767 C C . LEU A 1 108 ? -7.323 -10.492 -4.971 1.00 97.81 108 LEU A C 1
ATOM 769 O O . LEU A 1 108 ? -7.206 -11.700 -5.173 1.00 97.81 108 LEU A O 1
ATOM 773 N N . ASP A 1 109 ? -8.121 -9.720 -5.711 1.00 97.75 109 ASP A N 1
ATOM 774 C CA . ASP A 1 109 ? -8.860 -10.198 -6.887 1.00 97.75 109 ASP A CA 1
ATOM 775 C C . ASP A 1 109 ? -7.973 -10.349 -8.119 1.00 97.75 109 ASP A C 1
ATOM 777 O O . ASP A 1 109 ? -8.135 -11.291 -8.896 1.00 97.75 109 ASP A O 1
ATOM 781 N N . ARG A 1 110 ? -7.014 -9.440 -8.303 1.00 97.38 110 ARG A N 1
ATOM 782 C CA . ARG A 1 110 ? -6.189 -9.405 -9.520 1.00 97.38 110 ARG A CA 1
ATOM 783 C C . ARG A 1 110 ? -4.861 -10.132 -9.393 1.00 97.38 110 ARG A C 1
ATOM 785 O O . ARG A 1 110 ? -4.275 -10.499 -10.413 1.00 97.38 110 ARG A O 1
ATOM 792 N N . VAL A 1 111 ? -4.368 -10.345 -8.174 1.00 93.69 111 VAL A N 1
ATOM 793 C CA . VAL A 1 111 ? -3.096 -11.029 -7.924 1.00 93.69 111 VAL A CA 1
ATOM 794 C C . VAL A 1 111 ? -3.357 -12.375 -7.252 1.00 93.69 111 VAL A C 1
ATOM 796 O O . VAL A 1 111 ? -3.753 -12.412 -6.087 1.00 93.69 111 VAL A O 1
ATOM 799 N N . PRO A 1 112 ? -3.075 -13.500 -7.936 1.00 91.19 112 PRO A N 1
ATOM 800 C CA . PRO A 1 112 ? -3.219 -14.820 -7.339 1.00 91.19 112 PRO A CA 1
ATOM 801 C C . PRO A 1 112 ? -2.410 -14.944 -6.036 1.00 91.19 112 PRO A C 1
ATOM 803 O O . PRO A 1 112 ? -1.263 -14.483 -6.001 1.00 91.19 112 PRO A O 1
ATOM 806 N N . PRO A 1 113 ? -2.916 -15.639 -4.998 1.00 90.50 113 PRO A N 1
ATOM 807 C CA . PRO A 1 113 ? -2.208 -15.790 -3.722 1.00 90.50 113 PRO A CA 1
ATOM 808 C C . PRO A 1 113 ? -0.783 -16.355 -3.839 1.00 90.50 113 PRO A C 1
ATOM 810 O O . PRO A 1 113 ? 0.089 -15.988 -3.050 1.00 90.50 113 PRO A O 1
ATOM 813 N N . SER A 1 114 ? -0.531 -17.204 -4.843 1.00 86.06 114 SER A N 1
ATOM 814 C CA . SER A 1 114 ? 0.787 -17.780 -5.154 1.00 86.06 114 SER A CA 1
ATOM 815 C C . SER A 1 114 ? 1.784 -16.777 -5.745 1.00 86.06 114 SER A C 1
ATOM 817 O O . SER A 1 114 ? 2.987 -17.003 -5.689 1.00 86.06 114 SER A O 1
ATOM 819 N N . ARG A 1 115 ? 1.304 -15.658 -6.302 1.00 86.00 115 ARG A N 1
ATOM 820 C CA . ARG A 1 115 ? 2.125 -14.551 -6.825 1.00 86.00 115 ARG A CA 1
ATOM 821 C C . ARG A 1 115 ? 2.196 -13.364 -5.866 1.00 86.00 115 ARG A C 1
ATOM 823 O O . ARG A 1 115 ? 2.948 -12.417 -6.109 1.00 86.00 115 ARG A O 1
ATOM 830 N N . LEU A 1 116 ? 1.429 -13.404 -4.780 1.00 88.75 116 LEU A N 1
ATOM 831 C CA . LEU A 1 116 ? 1.402 -12.355 -3.776 1.00 88.75 116 LEU A CA 1
ATOM 832 C C . LEU A 1 116 ? 2.660 -12.433 -2.898 1.00 88.75 116 LEU A C 1
ATOM 834 O O . LEU A 1 116 ? 2.775 -13.282 -2.011 1.00 88.75 116 LEU A O 1
ATOM 838 N N . ARG A 1 117 ? 3.607 -11.527 -3.166 1.00 88.19 117 ARG A N 1
ATOM 839 C CA . ARG A 1 117 ? 4.906 -11.448 -2.480 1.00 88.19 117 ARG A CA 1
ATOM 840 C C . ARG A 1 117 ? 4.756 -11.183 -0.980 1.00 88.19 117 ARG A C 1
ATOM 842 O O . ARG A 1 117 ? 3.789 -10.561 -0.539 1.00 88.19 117 ARG A O 1
ATOM 849 N N . SER A 1 118 ? 5.771 -11.570 -0.208 1.00 86.81 118 SER A N 1
ATOM 850 C CA . SER A 1 118 ? 5.843 -11.328 1.241 1.00 86.81 118 SER A CA 1
ATOM 851 C C . SER A 1 118 ? 5.647 -9.853 1.613 1.00 86.81 118 SER A C 1
ATOM 853 O O . SER A 1 118 ? 4.904 -9.550 2.541 1.00 86.81 118 SER A O 1
ATOM 855 N N . THR A 1 119 ? 6.223 -8.920 0.849 1.00 86.50 119 THR A N 1
ATOM 856 C CA . THR A 1 119 ? 6.066 -7.477 1.098 1.00 86.50 119 THR A CA 1
ATOM 857 C C . THR A 1 119 ? 4.639 -6.984 0.845 1.00 86.50 119 THR A C 1
ATOM 859 O O . THR A 1 119 ? 4.149 -6.132 1.578 1.00 86.50 119 THR A O 1
ATOM 862 N N . ALA A 1 120 ? 3.929 -7.526 -0.150 1.00 92.62 120 ALA A N 1
ATOM 863 C CA . ALA A 1 120 ? 2.515 -7.210 -0.372 1.00 92.62 120 ALA A CA 1
ATOM 864 C C . ALA A 1 120 ? 1.645 -7.736 0.782 1.00 92.62 120 ALA A C 1
ATOM 866 O O . ALA A 1 120 ? 0.804 -7.009 1.306 1.00 92.62 120 ALA A O 1
ATOM 867 N N . ARG A 1 121 ? 1.915 -8.960 1.252 1.00 94.69 121 ARG A N 1
ATOM 868 C CA . ARG A 1 121 ? 1.252 -9.545 2.430 1.00 94.69 121 ARG A CA 1
ATOM 869 C C . ARG A 1 121 ? 1.493 -8.723 3.699 1.00 94.69 121 ARG A C 1
ATOM 871 O O . ARG A 1 121 ? 0.552 -8.474 4.444 1.00 94.69 121 ARG A O 1
ATOM 878 N N . ALA A 1 122 ? 2.716 -8.237 3.911 1.00 93.69 122 ALA A N 1
ATOM 879 C CA . ALA A 1 122 ? 3.033 -7.356 5.035 1.00 93.69 122 ALA A CA 1
ATOM 880 C C . ALA A 1 122 ? 2.248 -6.032 4.978 1.00 93.69 122 ALA A C 1
ATOM 882 O O . ALA A 1 122 ? 1.712 -5.594 5.996 1.00 93.69 122 ALA A O 1
ATOM 883 N N . ARG A 1 123 ? 2.118 -5.417 3.790 1.00 97.19 123 ARG A N 1
ATOM 884 C CA . ARG A 1 123 ? 1.298 -4.204 3.606 1.00 97.19 123 ARG A CA 1
ATOM 885 C C . ARG A 1 123 ? -0.185 -4.469 3.876 1.00 97.19 123 ARG A C 1
ATOM 887 O O . ARG A 1 123 ? -0.806 -3.672 4.568 1.00 97.19 123 ARG A O 1
ATOM 894 N N . LEU A 1 124 ? -0.727 -5.597 3.412 1.00 97.88 124 LEU A N 1
ATOM 895 C CA . LEU A 1 124 ? -2.101 -6.019 3.717 1.00 97.88 124 LEU A CA 1
ATOM 896 C C . LEU A 1 124 ? -2.331 -6.232 5.222 1.00 97.88 124 LEU A C 1
ATOM 898 O O . LEU A 1 124 ? -3.343 -5.787 5.751 1.00 97.88 124 LEU A O 1
ATOM 902 N N . GLY A 1 125 ? -1.379 -6.849 5.929 1.00 97.31 125 GLY A N 1
ATOM 903 C CA . GLY A 1 125 ? -1.448 -6.993 7.387 1.00 97.31 125 GLY A CA 1
ATOM 904 C C . GLY A 1 125 ? -1.426 -5.642 8.111 1.00 97.31 125 GLY A C 1
ATOM 905 O O . GLY A 1 125 ? -2.241 -5.401 8.998 1.00 97.31 125 GLY A O 1
ATOM 906 N N . ARG A 1 126 ? -0.547 -4.718 7.693 1.00 97.44 126 ARG A N 1
ATOM 907 C CA . ARG A 1 126 ? -0.530 -3.341 8.221 1.00 97.44 126 ARG A CA 1
ATOM 908 C C . ARG A 1 126 ? -1.855 -2.621 7.948 1.00 97.44 126 ARG A C 1
ATOM 910 O O . ARG A 1 126 ? -2.337 -1.903 8.819 1.00 97.44 126 ARG A O 1
ATOM 917 N N . LEU A 1 127 ? -2.441 -2.823 6.769 1.00 98.12 127 LEU A N 1
ATOM 918 C CA . LEU A 1 127 ? -3.726 -2.243 6.393 1.00 98.12 127 LEU A CA 1
ATOM 919 C C . LEU A 1 127 ? -4.866 -2.758 7.288 1.00 98.12 127 LEU A C 1
ATOM 921 O O . LEU A 1 127 ? -5.612 -1.939 7.816 1.00 98.12 127 LEU A O 1
ATOM 925 N N . ASP A 1 128 ? -4.963 -4.069 7.537 1.00 97.88 128 ASP A N 1
ATOM 926 C CA . ASP A 1 128 ? -5.979 -4.637 8.446 1.00 97.88 128 ASP A CA 1
ATOM 927 C C . ASP A 1 128 ? -5.869 -4.060 9.866 1.00 97.88 128 ASP A C 1
ATOM 929 O O . ASP A 1 128 ? -6.877 -3.678 10.463 1.00 97.88 128 ASP A O 1
ATOM 933 N N . VAL A 1 129 ? -4.645 -3.899 10.380 1.00 96.69 129 VAL A N 1
ATOM 934 C CA . VAL A 1 129 ? -4.409 -3.261 11.686 1.00 96.69 129 VAL A CA 1
ATOM 935 C C . VAL A 1 129 ? -4.902 -1.812 11.699 1.00 96.69 129 VAL A C 1
ATOM 937 O O . VAL A 1 129 ? -5.591 -1.411 12.637 1.00 96.69 129 VAL A O 1
ATOM 940 N N . LEU A 1 130 ? -4.593 -1.023 10.664 1.00 95.75 130 LEU A N 1
ATOM 941 C CA . LEU A 1 130 ? -5.036 0.376 10.571 1.00 95.75 130 LEU A CA 1
ATOM 942 C C . LEU A 1 130 ? -6.560 0.506 10.451 1.00 95.75 130 LEU A C 1
ATOM 944 O O . LEU A 1 130 ? -7.137 1.461 10.976 1.00 95.75 130 LEU A O 1
ATOM 948 N N . LEU A 1 131 ? -7.209 -0.443 9.775 1.00 96.88 131 LEU A N 1
ATOM 949 C CA . LEU A 1 131 ? -8.659 -0.460 9.587 1.00 96.88 131 LEU A CA 1
ATOM 950 C C . LEU A 1 131 ? -9.412 -1.049 10.789 1.00 96.88 131 LEU A C 1
ATOM 952 O O . LEU A 1 131 ? -10.608 -0.815 10.933 1.00 96.88 131 LEU A O 1
ATOM 956 N N . ALA A 1 132 ? -8.746 -1.763 11.703 1.00 93.12 132 ALA A N 1
ATOM 957 C CA . ALA A 1 132 ? -9.418 -2.466 12.797 1.00 93.12 132 ALA A CA 1
ATOM 958 C C . ALA A 1 132 ? -10.221 -1.579 13.752 1.00 93.12 132 ALA A C 1
ATOM 960 O O . ALA A 1 132 ? -11.225 -2.036 14.295 1.00 93.12 132 ALA A O 1
ATOM 961 N N . ALA A 1 133 ? -9.815 -0.324 13.932 1.00 86.19 133 ALA A N 1
ATOM 962 C CA . ALA A 1 133 ? -10.519 0.637 14.777 1.00 86.19 133 ALA A CA 1
ATOM 963 C C . ALA A 1 133 ? -11.593 1.448 14.022 1.00 86.19 133 ALA A C 1
ATOM 965 O O . ALA A 1 133 ? -12.170 2.372 14.593 1.00 86.19 133 ALA A O 1
ATOM 966 N N . ARG A 1 134 ? -11.831 1.157 12.736 1.00 89.25 134 ARG A N 1
ATOM 967 C CA . ARG A 1 134 ? -12.615 2.001 11.826 1.00 89.25 134 ARG A CA 1
ATOM 968 C C . ARG A 1 134 ? -13.675 1.171 11.100 1.00 89.25 134 ARG A C 1
ATOM 970 O O . ARG A 1 134 ? -13.376 0.588 10.061 1.00 89.25 134 ARG A O 1
ATOM 977 N N . PRO A 1 135 ? -14.911 1.098 11.622 1.00 85.81 135 PRO A N 1
ATOM 978 C CA . PRO A 1 135 ? -15.996 0.471 10.882 1.00 85.81 135 PRO A CA 1
ATOM 979 C C . PRO A 1 135 ? -16.258 1.274 9.603 1.00 85.81 135 PRO A C 1
ATOM 981 O O . PRO A 1 135 ? -16.519 2.474 9.657 1.00 85.81 135 PRO A O 1
ATOM 984 N N . ALA A 1 136 ? -16.149 0.605 8.463 1.00 94.31 136 ALA A N 1
ATOM 985 C CA . ALA A 1 136 ? -16.384 1.159 7.140 1.00 94.31 136 ALA A CA 1
ATOM 986 C C . ALA A 1 136 ? -16.760 0.020 6.187 1.00 94.31 136 ALA A C 1
ATOM 988 O O . ALA A 1 136 ? -16.567 -1.161 6.512 1.00 94.31 136 ALA A O 1
ATOM 989 N N . ASP A 1 137 ? -17.287 0.373 5.020 1.00 95.56 137 ASP A N 1
ATOM 990 C CA . ASP A 1 137 ? -17.625 -0.608 3.994 1.00 95.56 137 ASP A CA 1
ATOM 991 C C . ASP A 1 137 ? -16.382 -1.409 3.593 1.00 95.56 137 ASP A C 1
ATOM 993 O O . ASP A 1 137 ? -15.253 -0.918 3.656 1.00 95.56 137 ASP A O 1
ATOM 997 N N . HIS A 1 138 ? -16.586 -2.670 3.212 1.00 95.75 138 HIS A N 1
ATOM 998 C CA . HIS A 1 138 ? -15.544 -3.586 2.731 1.00 95.75 138 HIS A CA 1
ATOM 999 C C . HIS A 1 138 ? -14.451 -3.987 3.740 1.00 95.75 138 HIS A C 1
ATOM 1001 O O . HIS A 1 138 ? -13.717 -4.941 3.478 1.00 95.75 138 HIS A O 1
ATOM 1007 N N . VAL A 1 139 ? -14.349 -3.351 4.915 1.00 97.06 139 VAL A N 1
ATOM 1008 C CA . VAL A 1 139 ? -13.349 -3.704 5.945 1.00 97.06 139 VAL A CA 1
ATOM 1009 C C . VAL A 1 139 ? -13.544 -5.137 6.444 1.00 97.06 139 VAL A C 1
ATOM 1011 O O . VAL A 1 139 ? -12.576 -5.886 6.578 1.00 97.06 139 VAL A O 1
ATOM 1014 N N . ALA A 1 140 ? -14.794 -5.537 6.699 1.00 96.56 140 ALA A N 1
ATOM 1015 C CA . ALA A 1 140 ? -15.114 -6.895 7.134 1.00 96.56 140 ALA A CA 1
ATOM 1016 C C . ALA A 1 140 ? -14.759 -7.936 6.057 1.00 96.56 140 ALA A C 1
ATOM 1018 O O . ALA A 1 140 ? -14.143 -8.953 6.373 1.00 96.56 140 ALA A O 1
ATOM 1019 N N . ASP A 1 141 ? -15.071 -7.643 4.793 1.00 97.50 141 ASP A N 1
ATOM 1020 C CA . ASP A 1 141 ? -14.784 -8.526 3.658 1.00 97.50 141 ASP A CA 1
ATOM 1021 C C . ASP A 1 141 ? -13.277 -8.678 3.432 1.00 97.50 141 ASP A C 1
ATOM 1023 O O . ASP A 1 141 ? -12.777 -9.789 3.237 1.00 97.50 141 ASP A O 1
ATOM 1027 N N . LEU A 1 142 ? -12.527 -7.570 3.504 1.00 97.75 142 LEU A N 1
ATOM 1028 C CA . LEU A 1 142 ? -11.069 -7.592 3.404 1.00 97.75 142 LEU A CA 1
ATOM 1029 C C . LEU A 1 142 ? -10.474 -8.456 4.514 1.00 97.75 142 LEU A C 1
ATOM 1031 O O . LEU A 1 142 ? -9.656 -9.334 4.236 1.00 97.75 142 LEU A O 1
ATOM 1035 N N . ARG A 1 143 ? -10.916 -8.256 5.758 1.00 97.25 143 ARG A N 1
ATOM 1036 C CA . ARG A 1 143 ? -10.462 -9.056 6.899 1.00 97.25 143 ARG A CA 1
ATOM 1037 C C . ARG A 1 143 ? -10.762 -10.539 6.719 1.00 97.25 143 ARG A C 1
ATOM 1039 O O . ARG A 1 143 ? -9.909 -11.368 7.032 1.00 97.25 143 ARG A O 1
ATOM 1046 N N . GLU A 1 144 ? -11.944 -10.882 6.215 1.00 97.25 144 GLU A N 1
ATOM 1047 C CA . GLU A 1 144 ? -12.299 -12.274 5.944 1.00 97.25 144 GLU A CA 1
ATOM 1048 C C . GLU A 1 144 ? -11.356 -12.890 4.911 1.00 97.25 144 GLU A C 1
ATOM 1050 O O . GLU A 1 144 ? -10.769 -13.946 5.149 1.00 97.25 144 GLU A O 1
ATOM 1055 N N . ARG A 1 145 ? -11.123 -12.192 3.795 1.00 97.38 145 ARG A N 1
ATOM 1056 C CA . ARG A 1 145 ? -10.213 -12.666 2.745 1.00 97.38 145 ARG A CA 1
ATOM 1057 C C . ARG A 1 145 ? -8.778 -12.817 3.222 1.00 97.38 145 ARG A C 1
ATOM 1059 O O . ARG A 1 145 ? -8.104 -13.750 2.795 1.00 97.38 145 ARG A O 1
ATOM 1066 N N . LEU A 1 146 ? -8.312 -11.933 4.102 1.00 96.31 146 LEU A N 1
ATOM 1067 C CA . LEU A 1 146 ? -6.988 -12.053 4.712 1.00 96.31 146 LEU A CA 1
ATOM 1068 C C . LEU A 1 146 ? -6.899 -13.250 5.659 1.00 96.31 146 LEU A C 1
ATOM 1070 O O . LEU A 1 146 ? -5.868 -13.920 5.673 1.00 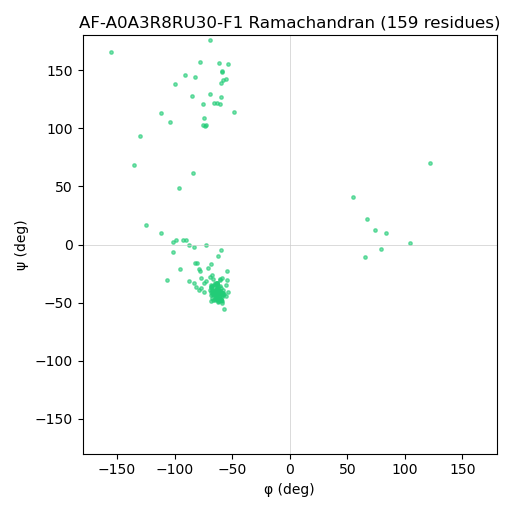96.31 146 LEU A O 1
ATOM 1074 N N . ARG A 1 147 ? -7.972 -13.566 6.395 1.00 95.88 147 ARG A N 1
ATOM 1075 C CA . ARG A 1 147 ? -8.015 -14.736 7.285 1.00 95.88 147 ARG A CA 1
ATOM 1076 C C . ARG A 1 147 ? -7.895 -16.052 6.520 1.00 95.88 147 ARG A C 1
ATOM 1078 O O . ARG A 1 147 ? -7.237 -16.968 7.001 1.00 95.88 147 ARG A O 1
ATOM 1085 N N . VAL A 1 148 ? -8.524 -16.150 5.350 1.00 95.56 148 VAL A N 1
ATOM 1086 C CA . VAL A 1 148 ? -8.505 -17.367 4.515 1.00 95.56 148 VAL A CA 1
ATOM 1087 C C . VAL A 1 148 ? -7.383 -17.374 3.472 1.00 95.56 148 VAL A C 1
ATOM 1089 O O . VAL A 1 148 ? -7.305 -18.295 2.657 1.00 95.56 148 VAL A O 1
ATOM 1092 N N . LEU A 1 149 ? -6.513 -16.358 3.464 1.00 92.62 149 LEU A N 1
ATOM 1093 C CA . LEU A 1 149 ? -5.424 -16.249 2.500 1.00 92.62 149 LEU A CA 1
ATOM 1094 C C . LEU A 1 149 ? -4.409 -17.386 2.727 1.00 92.62 149 LEU A C 1
ATOM 1096 O O . LEU A 1 149 ? -3.823 -17.462 3.809 1.00 92.62 149 LEU A O 1
ATOM 1100 N N . PRO A 1 150 ? -4.129 -18.236 1.719 1.00 91.19 150 PRO A N 1
ATOM 1101 C CA . PRO A 1 150 ? -3.155 -19.309 1.867 1.00 91.19 150 PRO A CA 1
ATOM 1102 C C . PRO A 1 150 ? -1.772 -18.767 2.244 1.00 91.19 150 PRO A C 1
ATOM 1104 O O . PRO A 1 150 ? -1.423 -17.662 1.798 1.00 91.19 150 PRO A O 1
ATOM 1107 N N . PRO A 1 151 ? -0.957 -19.526 2.996 1.00 84.25 151 PRO A N 1
ATOM 1108 C CA . PRO A 1 151 ? 0.416 -19.145 3.314 1.00 84.25 151 PRO A CA 1
ATOM 1109 C C . PRO A 1 151 ? 1.237 -18.813 2.056 1.00 84.25 151 PRO A C 1
ATOM 1111 O O . PRO A 1 151 ? 0.905 -19.269 0.955 1.00 84.25 151 PRO A O 1
ATOM 1114 N N . PRO A 1 152 ? 2.302 -17.998 2.183 1.00 78.12 152 PRO A N 1
ATOM 1115 C CA . PRO A 1 152 ? 3.193 -17.745 1.064 1.00 78.12 152 PRO A CA 1
ATOM 1116 C C . PRO A 1 152 ? 3.809 -19.062 0.590 1.00 78.12 152 PRO A C 1
ATOM 1118 O O . PRO A 1 152 ? 4.178 -19.922 1.386 1.00 78.12 152 PRO A O 1
ATOM 1121 N N . VAL A 1 153 ? 3.896 -19.211 -0.724 1.00 71.62 153 VAL A N 1
ATOM 1122 C CA . VAL A 1 153 ? 4.585 -20.335 -1.343 1.00 71.62 153 VAL A CA 1
ATOM 1123 C C . VAL A 1 153 ? 6.064 -19.964 -1.428 1.00 71.62 153 VAL A C 1
ATOM 1125 O O . VAL A 1 153 ? 6.393 -18.867 -1.888 1.00 71.62 153 VAL A O 1
ATOM 1128 N N . ASP A 1 154 ? 6.942 -20.828 -0.934 1.00 62.62 154 ASP A N 1
ATOM 1129 C CA . ASP A 1 154 ? 8.384 -20.625 -1.006 1.00 62.62 154 ASP A CA 1
ATOM 1130 C C . ASP A 1 154 ? 8.901 -20.751 -2.452 1.00 62.62 154 ASP A C 1
ATOM 1132 O O . ASP A 1 154 ? 8.171 -21.072 -3.395 1.00 62.62 154 ASP A O 1
ATOM 1136 N N . THR A 1 155 ? 10.195 -20.499 -2.650 1.00 56.97 155 THR A N 1
ATOM 1137 C CA . THR A 1 155 ? 10.850 -20.610 -3.964 1.00 56.97 155 THR A CA 1
ATOM 1138 C C . THR A 1 155 ? 10.820 -22.023 -4.556 1.00 56.97 155 THR A C 1
ATOM 1140 O O . THR A 1 155 ? 11.157 -22.189 -5.727 1.00 56.97 155 THR A O 1
ATOM 1143 N N . HIS A 1 156 ? 10.414 -23.030 -3.779 1.00 56.72 156 HIS A N 1
ATOM 1144 C CA . HIS A 1 156 ? 10.293 -24.428 -4.183 1.00 56.72 156 HIS A CA 1
ATOM 1145 C C . HIS A 1 156 ? 8.846 -24.847 -4.475 1.00 56.72 156 HIS A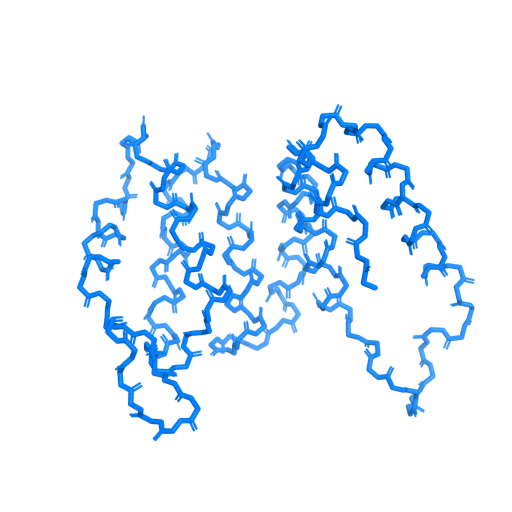 C 1
ATOM 1147 O O . HIS A 1 156 ? 8.610 -26.004 -4.822 1.00 56.72 156 HIS A O 1
ATOM 1153 N N . GLY A 1 157 ? 7.876 -23.931 -4.388 1.00 54.00 157 GLY A N 1
ATOM 1154 C CA . GLY A 1 157 ? 6.472 -24.256 -4.631 1.00 54.00 157 GLY A CA 1
ATOM 1155 C C . GLY A 1 157 ? 5.749 -24.835 -3.410 1.00 54.00 157 GLY A C 1
ATOM 1156 O O . GLY A 1 157 ? 4.614 -25.292 -3.551 1.00 54.00 157 GLY A O 1
ATOM 1157 N N . VAL A 1 158 ? 6.362 -24.809 -2.221 1.00 56.28 158 VAL A N 1
ATOM 1158 C CA . VAL A 1 158 ? 5.800 -25.367 -0.985 1.00 56.28 158 VAL A CA 1
ATOM 1159 C C . VAL A 1 158 ? 5.188 -24.259 -0.127 1.00 56.28 158 VAL A C 1
ATOM 1161 O O . VAL A 1 158 ? 5.747 -23.176 0.019 1.00 56.28 158 VAL A O 1
ATOM 1164 N N . ALA A 1 159 ? 4.017 -24.518 0.454 1.00 62.03 159 ALA A N 1
ATOM 1165 C CA . ALA A 1 159 ? 3.403 -23.620 1.428 1.00 62.03 159 ALA A CA 1
ATOM 1166 C C . ALA A 1 159 ? 4.314 -23.451 2.661 1.00 62.03 159 ALA A C 1
ATOM 1168 O O . ALA A 1 159 ? 4.621 -24.432 3.335 1.00 62.03 159 ALA A O 1
ATOM 1169 N N . SER A 1 160 ? 4.723 -22.217 2.968 1.00 59.12 160 SER A N 1
ATOM 1170 C CA . SER A 1 160 ? 5.452 -21.898 4.202 1.00 59.12 160 SER A CA 1
ATOM 1171 C C . SER A 1 160 ? 4.478 -21.914 5.379 1.00 59.12 160 SER A C 1
ATOM 1173 O O . SER A 1 160 ? 3.604 -21.054 5.462 1.00 59.12 160 SER A O 1
ATOM 1175 N N . THR A 1 161 ? 4.599 -22.924 6.236 1.00 51.44 161 THR A N 1
ATOM 1176 C CA . THR A 1 161 ? 3.790 -23.109 7.453 1.00 51.44 161 THR A CA 1
ATOM 1177 C C . THR A 1 161 ? 3.961 -21.985 8.459 1.00 51.44 161 THR A C 1
ATOM 1179 O O . THR A 1 161 ? 5.128 -21.577 8.660 1.00 51.44 161 THR A O 1
#

Solvent-accessible surface area (backbone atoms only — not comparable to full-atom values): 8794 Å² total; per-residue (Å²): 142,72,61,56,72,63,29,51,75,66,75,37,54,71,58,36,48,49,55,48,50,50,58,50,50,59,58,71,64,43,94,68,79,81,59,90,87,60,90,80,83,47,71,36,59,53,26,29,54,51,14,54,51,26,55,69,68,67,36,31,71,60,7,28,56,27,7,50,54,11,28,71,67,32,61,82,57,35,69,65,16,41,45,13,41,42,46,25,20,55,31,31,32,85,84,37,44,35,61,17,22,45,41,53,42,52,40,61,74,52,31,56,65,82,70,49,46,70,69,49,51,50,45,52,53,54,39,51,61,62,39,70,88,48,95,45,58,50,41,68,58,37,51,51,54,60,72,70,51,71,57,50,47,44,101,84,74,45,70,52,128